Protein AF-A0A1F0MQJ5-F1 (afdb_monomer)

Mean predicted aligned error: 7.56 Å

Structure (mmCIF, N/CA/C/O backbone):
data_AF-A0A1F0MQJ5-F1
#
_entry.id   AF-A0A1F0MQJ5-F1
#
loop_
_atom_site.group_PDB
_atom_site.id
_atom_site.type_symbol
_atom_site.label_atom_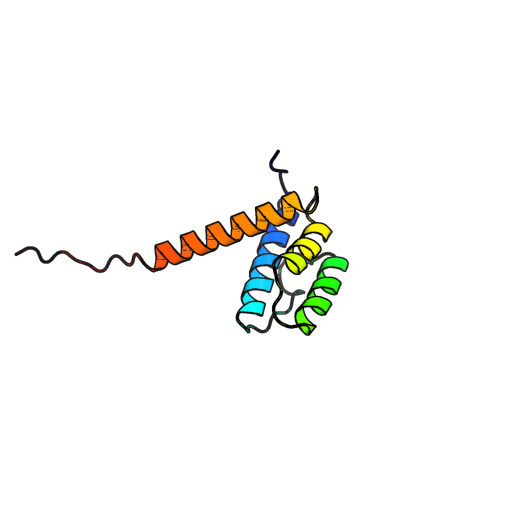id
_atom_site.label_alt_id
_atom_site.label_comp_id
_atom_site.label_asym_id
_atom_site.label_entity_id
_atom_site.label_seq_id
_atom_site.pdbx_PDB_ins_code
_atom_site.Cartn_x
_atom_site.Cartn_y
_atom_site.Cartn_z
_atom_site.occupancy
_atom_site.B_iso_or_equiv
_atom_site.auth_seq_id
_atom_site.auth_comp_id
_atom_site.auth_asym_id
_atom_site.auth_atom_id
_atom_site.pdbx_PDB_model_num
ATOM 1 N N . MET A 1 1 ? 19.219 4.192 -2.213 1.00 39.84 1 MET A N 1
ATOM 2 C CA . MET A 1 1 ? 18.661 4.361 -3.567 1.00 39.84 1 MET A CA 1
ATOM 3 C C . MET A 1 1 ? 17.149 4.326 -3.433 1.00 39.84 1 MET A C 1
ATOM 5 O O . MET A 1 1 ? 16.637 3.303 -2.996 1.00 39.84 1 MET A O 1
ATOM 9 N N . LEU A 1 2 ? 16.463 5.441 -3.694 1.00 52.19 2 LEU A N 1
ATOM 10 C CA . LEU A 1 2 ? 15.026 5.409 -3.984 1.00 52.19 2 LEU A CA 1
ATOM 11 C C . LEU A 1 2 ? 14.899 4.677 -5.324 1.00 52.19 2 LEU A C 1
ATOM 13 O O . LEU A 1 2 ? 15.553 5.082 -6.285 1.00 52.19 2 LEU A O 1
ATOM 17 N N . MET A 1 3 ? 14.189 3.552 -5.378 1.00 64.25 3 MET A N 1
ATOM 18 C CA . MET A 1 3 ? 13.932 2.911 -6.668 1.00 64.25 3 MET A CA 1
ATOM 19 C C . MET A 1 3 ? 12.956 3.782 -7.440 1.00 64.25 3 MET A C 1
ATOM 21 O O . MET A 1 3 ? 11.919 4.167 -6.904 1.00 64.25 3 MET A O 1
ATOM 25 N N . ALA A 1 4 ? 13.300 4.091 -8.686 1.00 80.06 4 ALA A N 1
ATOM 26 C CA . ALA A 1 4 ? 12.366 4.730 -9.591 1.00 80.06 4 ALA A CA 1
ATOM 27 C C . ALA A 1 4 ? 11.268 3.713 -9.925 1.00 80.06 4 ALA A C 1
ATOM 29 O O . ALA A 1 4 ? 11.544 2.685 -10.547 1.00 80.06 4 ALA A O 1
ATOM 30 N N . LEU A 1 5 ? 10.048 3.979 -9.463 1.00 87.50 5 LEU A N 1
ATOM 31 C CA . LEU A 1 5 ? 8.877 3.231 -9.895 1.00 87.50 5 LEU A CA 1
ATOM 32 C C . LEU A 1 5 ? 8.549 3.602 -11.337 1.00 87.50 5 LEU A C 1
ATOM 34 O O . LEU A 1 5 ? 8.769 4.731 -11.778 1.00 87.50 5 LEU A O 1
ATOM 38 N N . THR A 1 6 ? 8.007 2.644 -12.076 1.00 92.69 6 THR A N 1
ATOM 39 C CA . THR A 1 6 ? 7.322 2.963 -13.330 1.00 92.69 6 THR A CA 1
ATOM 40 C C . THR A 1 6 ? 6.029 3.724 -13.035 1.00 92.69 6 THR A C 1
ATOM 42 O O . THR A 1 6 ? 5.462 3.601 -11.948 1.00 92.69 6 THR A O 1
ATOM 45 N N . PHE A 1 7 ? 5.518 4.454 -14.029 1.00 90.81 7 PHE A N 1
ATOM 46 C CA . PHE A 1 7 ? 4.222 5.133 -13.929 1.00 90.81 7 PHE A CA 1
ATOM 47 C C . PHE A 1 7 ? 3.091 4.180 -13.504 1.00 90.81 7 PHE A C 1
ATOM 49 O O . PHE A 1 7 ? 2.257 4.530 -12.672 1.00 90.81 7 PHE A O 1
ATOM 56 N N . GLU A 1 8 ? 3.080 2.960 -14.051 1.00 93.88 8 GLU A N 1
ATOM 57 C CA . GLU A 1 8 ? 2.097 1.932 -13.704 1.00 93.88 8 GLU A CA 1
ATOM 58 C C . GLU A 1 8 ? 2.199 1.539 -12.225 1.00 93.88 8 GLU A C 1
ATOM 60 O O . GLU A 1 8 ? 1.193 1.527 -11.521 1.00 93.88 8 GLU A O 1
ATOM 65 N N . GLN A 1 9 ? 3.413 1.296 -11.723 1.00 94.31 9 GLN A N 1
ATOM 66 C CA . GLN A 1 9 ? 3.645 0.929 -10.322 1.00 94.31 9 GLN A CA 1
ATOM 67 C C . GLN A 1 9 ? 3.279 2.050 -9.350 1.00 94.31 9 GLN A C 1
ATOM 69 O O . GLN A 1 9 ? 2.675 1.781 -8.316 1.00 94.31 9 GLN A O 1
ATOM 74 N N . GLU A 1 10 ? 3.620 3.297 -9.674 1.00 92.62 10 GLU A N 1
ATOM 75 C CA . GLU A 1 10 ? 3.250 4.458 -8.863 1.00 92.62 10 GLU A CA 1
ATOM 76 C C . GLU A 1 10 ? 1.728 4.647 -8.831 1.00 92.62 10 GLU A C 1
ATOM 78 O O . GLU A 1 10 ? 1.138 4.791 -7.760 1.00 92.62 10 GLU A O 1
ATOM 83 N N . THR A 1 11 ? 1.071 4.552 -9.990 1.00 94.00 11 THR A N 1
ATOM 84 C CA . THR A 1 11 ? -0.388 4.679 -10.090 1.00 94.00 11 THR A CA 1
ATOM 85 C C . THR A 1 11 ? -1.099 3.564 -9.322 1.00 94.00 11 THR A C 1
ATOM 87 O O . THR A 1 11 ? -2.060 3.829 -8.599 1.00 94.00 11 THR A O 1
ATOM 90 N N . LEU A 1 12 ? -0.624 2.318 -9.431 1.00 96.06 12 LEU A N 1
ATOM 91 C CA . LEU A 1 12 ? -1.160 1.194 -8.664 1.00 96.06 12 LEU A CA 1
ATOM 92 C C . LEU A 1 12 ? -0.914 1.359 -7.158 1.00 96.06 12 LEU A C 1
ATOM 94 O O . LEU A 1 12 ? -1.811 1.057 -6.373 1.00 96.06 12 LEU A O 1
ATOM 98 N N . ALA A 1 13 ? 0.244 1.879 -6.741 1.00 95.50 13 ALA A N 1
ATOM 99 C CA . ALA A 1 13 ? 0.537 2.133 -5.330 1.00 95.50 13 ALA A CA 1
ATOM 100 C C . ALA A 1 13 ? -0.412 3.188 -4.742 1.00 95.50 13 ALA A C 1
ATOM 102 O O . ALA A 1 13 ? -1.034 2.939 -3.712 1.00 95.50 13 ALA A O 1
ATOM 103 N N . LEU A 1 14 ? -0.596 4.321 -5.427 1.00 94.69 14 LEU A N 1
ATOM 104 C CA . LEU A 1 14 ? -1.539 5.365 -5.011 1.00 94.69 14 LEU A CA 1
ATOM 105 C C . LEU A 1 14 ? -2.980 4.848 -4.973 1.00 94.69 14 LEU A C 1
ATOM 107 O O . LEU A 1 14 ? -3.700 5.086 -4.005 1.00 94.69 14 LEU A O 1
ATOM 111 N N . LYS A 1 15 ? -3.391 4.091 -5.999 1.00 95.88 15 LYS A N 1
ATOM 112 C CA . LYS A 1 15 ? -4.710 3.453 -6.043 1.00 95.88 15 LYS A CA 1
ATOM 113 C C . LYS A 1 15 ? -4.907 2.530 -4.843 1.00 95.88 15 LYS A C 1
ATOM 115 O O . LYS A 1 15 ? -5.956 2.596 -4.210 1.00 95.88 15 LYS A O 1
ATOM 120 N N . LEU A 1 16 ? -3.924 1.687 -4.522 1.00 96.69 16 LEU A N 1
ATOM 121 C CA . LEU A 1 16 ? -4.005 0.751 -3.402 1.00 96.69 16 LEU A CA 1
ATOM 122 C C . LEU A 1 16 ? -4.102 1.494 -2.066 1.00 96.69 16 LEU A C 1
ATOM 124 O O . LEU A 1 16 ? -4.996 1.202 -1.279 1.00 96.69 16 LEU A O 1
ATOM 128 N N . LEU A 1 17 ? -3.234 2.480 -1.833 1.00 96.25 17 LEU A N 1
ATOM 129 C CA . LEU A 1 17 ? -3.213 3.254 -0.589 1.00 96.25 17 LEU A CA 1
ATOM 130 C C . LEU A 1 17 ? -4.517 4.037 -0.387 1.00 96.25 17 LEU A C 1
ATOM 132 O O . LEU A 1 17 ? -5.089 4.003 0.701 1.00 96.25 17 LEU A O 1
ATOM 136 N N . GLY A 1 18 ? -5.050 4.650 -1.447 1.00 94.69 18 GLY A N 1
ATOM 137 C CA . GLY A 1 18 ? -6.360 5.302 -1.417 1.00 94.69 18 GLY A CA 1
ATOM 138 C C . GLY A 1 18 ? -7.518 4.324 -1.183 1.00 94.69 18 GLY A C 1
ATOM 139 O O . GLY A 1 18 ? -8.404 4.603 -0.382 1.00 94.69 18 GLY A O 1
ATOM 140 N N . THR A 1 19 ? -7.484 3.152 -1.826 1.00 95.25 19 THR A N 1
ATOM 141 C CA . THR A 1 19 ? -8.482 2.075 -1.656 1.00 95.25 19 THR A CA 1
ATOM 142 C C . THR A 1 19 ? -8.522 1.597 -0.205 1.00 95.25 19 THR A C 1
ATOM 144 O O . THR A 1 19 ? -9.595 1.510 0.388 1.00 95.25 19 THR A O 1
ATOM 147 N N . VAL A 1 20 ? -7.356 1.326 0.387 1.00 95.50 20 VAL A N 1
ATOM 148 C CA . VAL A 1 20 ? -7.246 0.895 1.786 1.00 95.50 20 VAL A CA 1
ATOM 149 C C . VAL A 1 20 ? -7.684 2.004 2.739 1.00 95.50 20 VAL A C 1
ATOM 151 O O . VAL A 1 20 ? -8.399 1.732 3.699 1.00 95.50 20 VAL A O 1
ATOM 154 N N . HIS A 1 21 ? -7.312 3.256 2.465 1.00 94.81 21 HIS A N 1
ATOM 155 C CA . HIS A 1 21 ? -7.741 4.397 3.269 1.00 94.81 21 HIS A CA 1
ATOM 156 C C . HIS A 1 21 ? -9.271 4.545 3.291 1.00 94.81 21 HIS A C 1
ATOM 158 O O . HIS A 1 21 ? -9.858 4.645 4.366 1.00 94.81 21 HIS A O 1
ATOM 164 N N . ALA A 1 22 ? -9.922 4.495 2.125 1.00 93.44 22 ALA A N 1
ATOM 165 C CA . ALA A 1 22 ? -11.379 4.552 2.013 1.00 93.44 22 ALA A CA 1
ATOM 166 C C . ALA A 1 22 ? -12.053 3.377 2.743 1.00 93.44 22 ALA A C 1
ATOM 168 O O . ALA A 1 22 ? -12.979 3.581 3.529 1.00 93.44 22 ALA A O 1
ATOM 169 N N . LEU A 1 23 ? -11.539 2.154 2.555 1.00 93.88 23 LEU A N 1
ATOM 170 C CA . LEU A 1 23 ? -12.042 0.962 3.241 1.00 93.88 23 LEU A CA 1
ATOM 171 C C . LEU A 1 23 ? -11.945 1.105 4.768 1.00 93.88 23 LEU A C 1
ATOM 173 O O . LEU A 1 23 ? -12.921 0.862 5.476 1.00 93.88 23 LEU A O 1
ATOM 177 N N . ASN A 1 24 ? -10.792 1.545 5.279 1.00 94.00 24 ASN A N 1
ATOM 178 C CA . ASN A 1 24 ? -10.570 1.750 6.712 1.00 94.00 24 ASN A CA 1
ATOM 179 C C . ASN A 1 24 ? -11.478 2.847 7.300 1.00 94.00 24 ASN A C 1
ATOM 181 O O . ASN A 1 24 ? -11.786 2.801 8.490 1.00 94.00 24 ASN A O 1
ATOM 185 N N . ASN A 1 25 ? -11.959 3.782 6.475 1.00 92.69 25 ASN A N 1
ATOM 186 C CA . ASN A 1 25 ? -12.944 4.799 6.854 1.00 92.69 25 ASN A CA 1
ATOM 187 C C . ASN A 1 25 ? -14.408 4.329 6.704 1.00 92.69 25 ASN A C 1
ATOM 189 O O . ASN A 1 25 ? -15.333 5.118 6.896 1.00 92.69 25 ASN A O 1
ATOM 193 N N . GLY A 1 26 ? -14.639 3.049 6.391 1.00 91.94 26 GLY A N 1
ATOM 194 C CA . GLY A 1 26 ? -15.970 2.444 6.295 1.00 91.94 26 GLY A CA 1
ATOM 195 C C . GLY A 1 26 ? -16.639 2.580 4.926 1.00 91.94 26 GLY A C 1
ATOM 196 O O . GLY A 1 26 ? -17.828 2.279 4.796 1.00 91.94 26 GLY A O 1
ATOM 197 N N . GLU A 1 27 ? -15.911 3.022 3.900 1.00 92.56 27 GLU A N 1
ATOM 198 C CA . GLU A 1 27 ? -16.445 3.087 2.543 1.00 92.56 27 GLU A CA 1
ATOM 199 C C . GLU A 1 27 ? -16.497 1.699 1.897 1.00 92.56 27 GLU A C 1
ATOM 201 O O . GLU A 1 27 ? -15.635 0.841 2.099 1.00 92.56 27 GLU A O 1
ATOM 206 N N . LYS A 1 28 ? -17.518 1.473 1.063 1.00 89.44 28 LYS A N 1
ATOM 207 C CA . LYS A 1 28 ? -17.607 0.256 0.255 1.00 89.44 28 LYS A CA 1
ATOM 208 C C . LYS A 1 28 ? -16.719 0.408 -0.976 1.00 89.44 28 LYS A C 1
ATOM 210 O O . LYS A 1 28 ? -17.051 1.174 -1.878 1.00 89.44 28 LYS A O 1
ATOM 215 N N . VAL A 1 29 ? -15.644 -0.371 -1.036 1.00 90.75 29 VAL A N 1
ATOM 216 C CA . VAL A 1 29 ? -14.661 -0.303 -2.123 1.00 90.75 29 VAL A CA 1
ATOM 217 C C . VAL A 1 29 ? -14.700 -1.570 -2.982 1.00 90.75 29 VAL A C 1
ATOM 219 O O . VAL A 1 29 ? -14.743 -2.680 -2.459 1.00 90.75 29 VAL A O 1
ATOM 222 N N . ASP A 1 30 ? -14.672 -1.408 -4.307 1.00 90.81 30 ASP A N 1
ATOM 223 C CA . ASP A 1 30 ? -14.404 -2.490 -5.265 1.00 90.81 30 ASP A CA 1
ATOM 224 C C . ASP A 1 30 ? -13.011 -2.278 -5.870 1.00 90.81 30 ASP A C 1
ATOM 226 O O . ASP A 1 30 ? -12.806 -1.388 -6.699 1.00 90.81 30 ASP A O 1
ATOM 230 N N . ILE A 1 31 ? -12.051 -3.107 -5.454 1.00 91.06 31 ILE A N 1
ATOM 231 C CA . ILE A 1 31 ? -10.644 -3.019 -5.871 1.00 91.06 31 ILE A CA 1
ATOM 232 C C . ILE A 1 31 ? -10.444 -3.198 -7.390 1.00 91.06 31 IL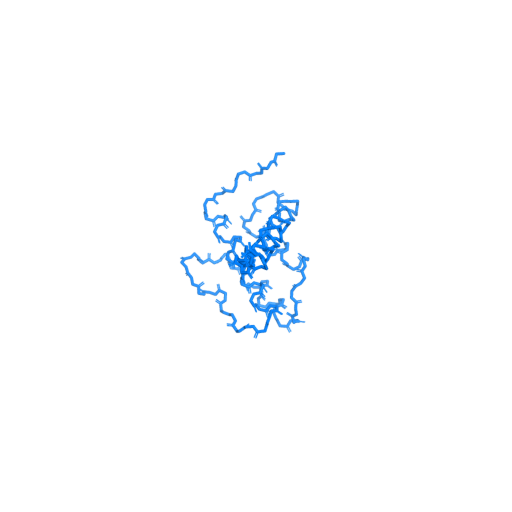E A C 1
ATOM 234 O O . ILE A 1 31 ? -9.431 -2.761 -7.952 1.00 91.06 31 ILE A O 1
ATOM 238 N N . ASN A 1 32 ? -11.419 -3.797 -8.081 1.00 91.50 32 ASN A N 1
ATOM 239 C CA . ASN A 1 32 ? -11.361 -4.027 -9.524 1.00 91.50 32 ASN A CA 1
ATOM 240 C C . ASN A 1 32 ? -11.754 -2.790 -10.345 1.00 91.50 32 ASN A C 1
ATOM 242 O O . ASN A 1 32 ? -11.505 -2.765 -11.548 1.00 91.50 32 ASN A O 1
ATOM 246 N N . GLN A 1 33 ? -12.334 -1.759 -9.724 1.00 87.62 33 GLN A N 1
ATOM 247 C CA . GLN A 1 33 ? -12.661 -0.506 -10.409 1.00 87.62 33 GLN A CA 1
ATOM 248 C C . GLN A 1 33 ? -11.398 0.303 -10.737 1.00 87.62 33 GLN A C 1
ATOM 250 O O . GLN A 1 33 ? -10.389 0.227 -10.036 1.00 87.62 33 GLN A O 1
ATOM 255 N N . GLY A 1 34 ? -11.461 1.125 -11.787 1.00 83.38 34 GLY A N 1
ATOM 256 C CA . GLY A 1 34 ? -10.387 2.040 -12.196 1.00 83.38 34 GLY A CA 1
ATOM 257 C C . GLY A 1 34 ? -9.629 1.611 -13.457 1.00 83.38 34 GLY A C 1
ATOM 258 O O . GLY A 1 34 ? -9.879 0.555 -14.026 1.00 83.38 34 GLY A O 1
ATOM 259 N N . LEU A 1 35 ? -8.714 2.475 -13.914 1.00 83.25 35 LEU A N 1
ATOM 260 C CA . LEU A 1 35 ? -8.043 2.336 -15.217 1.00 83.25 35 LEU A CA 1
ATOM 261 C C . LEU A 1 35 ? -7.024 1.195 -15.273 1.00 83.25 35 LEU A C 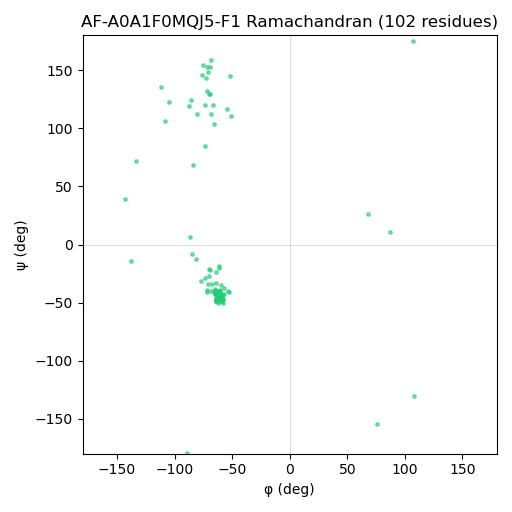1
ATOM 263 O O . LEU A 1 35 ? -6.922 0.520 -16.293 1.00 83.25 35 LEU A O 1
ATOM 267 N N . LEU A 1 36 ? -6.260 1.003 -14.196 1.00 93.06 36 LEU A N 1
ATOM 268 C CA . LEU A 1 36 ? -5.231 -0.029 -14.129 1.00 93.06 36 LEU A CA 1
ATOM 269 C C . LEU A 1 36 ? -5.714 -1.194 -13.253 1.00 93.06 36 LEU A C 1
ATOM 271 O O . LEU A 1 36 ? -6.079 -0.966 -12.086 1.00 93.06 36 LEU A O 1
ATOM 275 N N . PRO A 1 37 ? -5.746 -2.425 -13.796 1.00 95.00 37 PRO A N 1
ATOM 276 C CA . PRO A 1 37 ? -6.056 -3.609 -13.016 1.00 95.00 37 PRO A CA 1
ATOM 277 C C . PRO A 1 37 ? -4.880 -3.952 -12.102 1.00 95.00 37 PRO A C 1
ATOM 279 O O . PRO A 1 37 ? -3.718 -3.817 -12.480 1.00 95.00 37 PRO A O 1
ATOM 282 N N . PHE A 1 38 ? -5.183 -4.429 -10.899 1.00 97.19 38 PHE A N 1
ATOM 283 C CA . PHE A 1 38 ? -4.153 -4.960 -10.017 1.00 97.19 38 PHE A CA 1
ATOM 284 C C . PHE A 1 38 ? -3.689 -6.349 -10.475 1.00 97.19 38 PHE A C 1
ATOM 286 O O . PHE A 1 38 ? -4.475 -7.097 -11.071 1.00 97.19 38 PHE A O 1
ATOM 293 N N . PRO A 1 39 ? -2.449 -6.747 -10.139 1.00 96.31 39 PRO A N 1
ATOM 294 C CA . PRO A 1 39 ? -2.058 -8.146 -10.187 1.00 96.31 39 PRO A CA 1
ATOM 295 C C . PRO A 1 39 ? -3.050 -9.022 -9.418 1.00 96.31 39 PRO A C 1
ATOM 297 O O . PRO A 1 39 ? -3.569 -8.645 -8.365 1.00 96.31 39 PRO A O 1
ATOM 300 N N . ARG A 1 40 ? -3.271 -10.242 -9.918 1.00 96.88 40 ARG A N 1
ATOM 301 C CA . ARG A 1 40 ? -4.184 -11.210 -9.289 1.00 96.88 40 ARG A CA 1
ATOM 302 C C . ARG A 1 40 ? -3.854 -11.445 -7.814 1.00 96.88 40 ARG A C 1
ATOM 304 O O . ARG A 1 40 ? -4.764 -11.569 -7.004 1.00 96.88 40 ARG A O 1
ATOM 311 N N . GLU A 1 41 ? -2.569 -11.512 -7.481 1.00 97.19 41 GLU A N 1
ATOM 312 C CA . GLU A 1 41 ? -2.098 -11.722 -6.110 1.00 97.19 41 GLU A CA 1
ATOM 313 C C . GLU A 1 41 ? -2.518 -10.579 -5.177 1.00 97.19 41 GLU A C 1
ATOM 315 O O . GLU A 1 41 ? -3.038 -10.842 -4.098 1.00 97.19 41 GLU A O 1
ATOM 320 N N . THR A 1 42 ? -2.413 -9.323 -5.624 1.00 97.19 42 THR A N 1
ATOM 321 C CA . THR A 1 42 ? -2.876 -8.155 -4.860 1.00 97.19 42 THR A CA 1
ATOM 322 C C . THR A 1 42 ? -4.370 -8.238 -4.562 1.00 97.19 42 THR A C 1
ATOM 324 O O . THR A 1 42 ? -4.787 -7.972 -3.442 1.00 97.19 42 THR A O 1
ATOM 327 N N . VAL A 1 43 ? -5.182 -8.628 -5.553 1.00 97.19 43 VAL A N 1
ATOM 328 C CA . VAL A 1 43 ? -6.642 -8.746 -5.391 1.00 97.19 43 VAL A CA 1
ATOM 329 C C . VAL A 1 43 ? -6.997 -9.844 -4.387 1.00 97.19 43 VAL A C 1
ATOM 331 O O . VAL A 1 43 ? -7.903 -9.666 -3.576 1.00 97.19 43 VAL A O 1
ATOM 334 N N . VAL A 1 44 ? -6.281 -10.972 -4.417 1.00 96.94 44 VAL A N 1
ATOM 335 C CA . VAL A 1 44 ? -6.474 -12.066 -3.454 1.00 96.94 44 VAL A CA 1
ATOM 336 C C . VAL A 1 44 ? -6.156 -11.600 -2.033 1.00 96.94 44 VAL A C 1
ATOM 338 O O . VAL A 1 44 ? -6.999 -11.768 -1.155 1.00 96.94 44 VAL A O 1
ATOM 341 N N . LEU A 1 45 ? -4.993 -10.972 -1.827 1.00 96.81 45 LEU A N 1
ATOM 342 C CA . LEU A 1 45 ? -4.586 -10.447 -0.520 1.00 96.81 45 LEU A CA 1
ATOM 343 C C . LEU A 1 45 ? -5.556 -9.380 -0.007 1.00 96.81 45 LEU A C 1
ATOM 345 O O . LEU A 1 45 ? -5.947 -9.412 1.154 1.00 96.81 45 LEU A O 1
ATOM 349 N N . PHE A 1 46 ? -5.999 -8.469 -0.875 1.00 96.44 46 PHE A N 1
ATOM 350 C CA . PHE A 1 46 ? -6.963 -7.441 -0.498 1.00 96.44 46 PHE A CA 1
ATOM 351 C C . PHE A 1 46 ? -8.267 -8.046 0.015 1.00 96.44 46 PHE A C 1
ATOM 353 O O . PHE A 1 46 ? -8.735 -7.657 1.080 1.00 96.44 46 PHE A O 1
ATOM 360 N N . ASN A 1 47 ? -8.840 -9.014 -0.705 1.00 94.44 47 ASN A N 1
ATOM 361 C CA . ASN A 1 47 ? -10.079 -9.656 -0.269 1.00 94.44 47 ASN A CA 1
ATOM 362 C C . ASN A 1 47 ? -9.877 -10.362 1.081 1.00 94.44 47 ASN A C 1
ATOM 364 O O . ASN A 1 47 ? -10.659 -10.141 2.004 1.00 94.44 47 ASN A O 1
ATOM 368 N N . GLU A 1 48 ? -8.780 -11.114 1.231 1.00 94.81 48 GLU A N 1
ATOM 369 C CA . GLU A 1 48 ? -8.447 -11.802 2.483 1.00 94.81 48 GLU A CA 1
ATOM 370 C C . GLU A 1 48 ? -8.314 -10.837 3.670 1.00 94.81 48 GLU A C 1
ATOM 372 O O . GLU A 1 48 ? -8.798 -11.126 4.766 1.00 94.81 48 GLU A O 1
ATOM 377 N N . TYR A 1 49 ? -7.654 -9.695 3.474 1.00 94.69 49 TYR A N 1
ATOM 378 C CA . TYR A 1 49 ? -7.459 -8.709 4.533 1.00 94.69 49 TYR A CA 1
ATOM 379 C C . TYR A 1 49 ? -8.713 -7.880 4.805 1.00 94.69 49 TYR A C 1
ATOM 381 O O . TYR A 1 49 ? -8.970 -7.545 5.959 1.00 94.69 49 TYR A O 1
ATOM 389 N N . SER A 1 50 ? -9.544 -7.628 3.791 1.00 91.38 50 SER A N 1
ATOM 390 C CA . SER A 1 50 ? -10.785 -6.864 3.949 1.00 91.38 50 SER A CA 1
ATOM 391 C C . SER A 1 50 ? -11.819 -7.611 4.790 1.00 91.38 50 SER A C 1
ATOM 393 O O . SER A 1 50 ? -12.512 -6.999 5.602 1.00 91.38 50 SER A O 1
ATOM 395 N N . ASP A 1 51 ? -11.856 -8.942 4.684 1.00 87.25 51 ASP A N 1
ATOM 396 C CA . ASP A 1 51 ? -12.747 -9.790 5.479 1.00 87.25 51 ASP A CA 1
ATOM 397 C C . ASP A 1 51 ? -12.359 -9.819 6.969 1.00 87.25 51 ASP A C 1
ATOM 399 O O . ASP A 1 51 ? -13.193 -10.107 7.831 1.00 87.25 51 ASP A O 1
ATOM 403 N N . LYS A 1 52 ? -11.097 -9.502 7.293 1.00 85.38 52 LYS A N 1
ATOM 404 C CA . LYS A 1 52 ? -10.576 -9.442 8.670 1.00 85.38 52 LYS A CA 1
ATOM 405 C C . LYS A 1 52 ? -10.836 -8.088 9.347 1.00 85.38 52 LYS A C 1
ATOM 407 O O . LYS A 1 52 ? -10.616 -7.973 10.553 1.00 85.38 52 LYS A O 1
ATOM 412 N N . GLY A 1 53 ? -11.333 -7.090 8.610 1.00 81.12 53 GLY A N 1
ATOM 413 C CA . GLY A 1 53 ? -11.637 -5.748 9.107 1.00 81.12 53 GLY A CA 1
ATOM 414 C C . GLY A 1 53 ? -10.644 -4.694 8.614 1.00 81.12 53 GLY A C 1
ATOM 415 O O . GLY A 1 53 ? -10.398 -4.566 7.418 1.00 81.12 53 GLY A O 1
ATOM 416 N N . THR A 1 54 ? -10.114 -3.889 9.535 1.00 84.31 54 THR A N 1
ATOM 417 C CA . THR A 1 54 ? -9.174 -2.805 9.213 1.00 84.31 54 THR A CA 1
ATOM 418 C C . THR A 1 54 ? -7.831 -3.367 8.754 1.00 84.31 54 THR A C 1
ATOM 420 O O . THR A 1 54 ?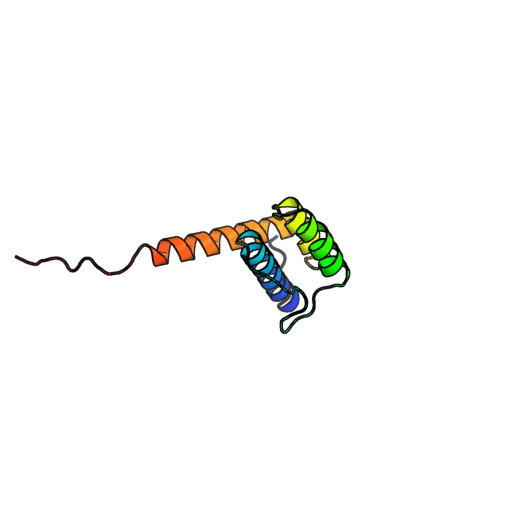 -7.234 -4.189 9.447 1.00 84.31 54 THR A O 1
ATOM 423 N N . MET A 1 55 ? -7.327 -2.881 7.618 1.00 92.19 55 MET A N 1
ATOM 424 C CA . MET A 1 55 ? -6.001 -3.251 7.120 1.00 92.19 55 MET A CA 1
ATOM 425 C C . MET A 1 55 ? -4.932 -2.363 7.751 1.00 92.19 55 MET A C 1
ATOM 427 O O . MET A 1 55 ? -4.999 -1.133 7.642 1.00 92.19 55 MET A O 1
ATOM 431 N N . GLY A 1 56 ? -3.947 -2.987 8.396 1.00 92.62 56 GLY A N 1
ATOM 432 C CA . GLY A 1 56 ? -2.789 -2.315 8.967 1.00 92.62 56 GLY A CA 1
ATOM 433 C C . GLY A 1 56 ? -1.632 -2.188 7.977 1.00 92.62 56 GLY A C 1
ATOM 434 O O . GLY A 1 56 ? -1.689 -2.624 6.826 1.00 92.62 56 GLY A O 1
ATOM 435 N N . THR A 1 57 ? -0.539 -1.585 8.444 1.00 94.88 57 THR A N 1
ATOM 436 C CA . THR A 1 57 ? 0.679 -1.374 7.649 1.00 94.88 57 THR A CA 1
ATOM 437 C C . THR A 1 57 ? 1.253 -2.688 7.109 1.00 94.88 57 THR A C 1
ATOM 439 O O . THR A 1 57 ? 1.694 -2.724 5.965 1.00 94.88 57 THR A O 1
ATOM 442 N N . SER A 1 58 ? 1.205 -3.778 7.885 1.00 94.94 58 SER A N 1
ATOM 443 C CA . SER A 1 58 ? 1.670 -5.112 7.476 1.00 94.94 58 SER A CA 1
ATOM 444 C C . SER A 1 58 ? 0.955 -5.628 6.229 1.00 94.94 58 SER A C 1
ATOM 446 O O . SER A 1 58 ? 1.600 -6.010 5.254 1.00 94.94 58 SER A O 1
ATOM 448 N N . GLU A 1 59 ? -0.374 -5.582 6.233 1.00 96.56 59 GLU A N 1
ATOM 449 C CA . GLU A 1 59 ? -1.228 -6.028 5.134 1.00 96.56 59 GLU A CA 1
ATOM 450 C C . GLU A 1 59 ? -0.979 -5.186 3.876 1.00 96.56 59 GLU A C 1
ATOM 452 O O . GLU A 1 59 ? -0.858 -5.709 2.765 1.00 96.56 59 GLU A O 1
ATOM 457 N N . VAL A 1 60 ? -0.833 -3.869 4.050 1.00 96.88 60 VAL A N 1
ATOM 458 C CA . VAL A 1 60 ? -0.533 -2.938 2.954 1.00 96.88 60 VAL A CA 1
ATOM 459 C C . VAL A 1 60 ? 0.847 -3.200 2.352 1.00 96.88 60 VAL A C 1
ATOM 461 O O . VAL A 1 60 ? 0.986 -3.214 1.127 1.00 96.88 60 VAL A O 1
ATOM 464 N N . VAL A 1 61 ? 1.865 -3.452 3.181 1.00 97.50 61 VAL A N 1
ATOM 465 C CA . VAL A 1 61 ? 3.219 -3.792 2.720 1.00 97.50 61 VAL A CA 1
ATOM 466 C C . VAL A 1 61 ? 3.205 -5.058 1.871 1.00 97.50 61 VAL A C 1
ATOM 468 O O . VAL A 1 61 ? 3.836 -5.096 0.812 1.00 97.50 61 VAL A O 1
ATOM 471 N N . GLU A 1 62 ? 2.488 -6.093 2.301 1.00 97.12 62 GLU A N 1
ATOM 472 C CA . GLU A 1 62 ? 2.396 -7.340 1.546 1.00 97.12 62 GLU A CA 1
ATOM 473 C C . GLU A 1 62 ? 1.718 -7.152 0.192 1.00 97.12 62 GLU A C 1
ATOM 475 O O . GLU A 1 62 ? 2.241 -7.624 -0.818 1.00 97.12 62 GLU A O 1
ATOM 480 N N . MET A 1 63 ? 0.630 -6.381 0.140 1.00 97.50 63 MET A N 1
ATOM 481 C CA . MET A 1 63 ? -0.027 -6.048 -1.122 1.00 97.50 63 MET A CA 1
ATOM 482 C C . MET A 1 63 ? 0.878 -5.228 -2.049 1.00 97.50 63 MET A C 1
ATOM 484 O O . MET A 1 63 ? 0.974 -5.546 -3.234 1.00 97.50 63 MET A O 1
ATOM 488 N N . LEU A 1 64 ? 1.592 -4.219 -1.541 1.00 97.19 64 LEU A N 1
ATOM 489 C CA . LEU A 1 64 ? 2.514 -3.407 -2.349 1.00 97.19 64 LEU A CA 1
ATOM 490 C C . LEU A 1 64 ? 3.638 -4.254 -2.957 1.00 97.19 64 LEU A C 1
ATOM 492 O O . LEU A 1 64 ? 3.975 -4.088 -4.129 1.00 97.19 64 LEU A O 1
ATOM 496 N N . LYS A 1 65 ? 4.187 -5.211 -2.202 1.00 96.50 65 LYS A N 1
ATOM 497 C CA . LYS A 1 65 ? 5.280 -6.087 -2.662 1.00 96.50 65 LYS A CA 1
ATOM 498 C C . LYS A 1 65 ? 4.924 -6.949 -3.877 1.00 96.50 65 LYS A C 1
ATOM 500 O O . LYS A 1 65 ? 5.835 -7.423 -4.549 1.00 96.50 65 LYS A O 1
ATOM 505 N N . THR A 1 66 ? 3.640 -7.134 -4.181 1.00 96.56 66 THR A N 1
ATOM 506 C CA . THR A 1 66 ? 3.196 -7.909 -5.354 1.00 96.56 66 THR A CA 1
ATOM 507 C C . THR A 1 66 ? 3.486 -7.213 -6.693 1.00 96.56 66 THR A C 1
ATOM 509 O O . THR A 1 66 ? 3.554 -7.880 -7.723 1.00 96.56 66 THR A O 1
ATOM 512 N N . PHE A 1 67 ? 3.689 -5.889 -6.704 1.00 94.38 67 PHE A N 1
ATOM 513 C CA . PHE A 1 67 ? 4.014 -5.127 -7.922 1.00 94.38 67 PHE A CA 1
ATOM 514 C C . PHE A 1 67 ? 5.109 -4.066 -7.746 1.00 94.38 67 PHE A C 1
ATOM 516 O O . PHE A 1 67 ? 5.649 -3.580 -8.743 1.00 94.38 67 PHE A O 1
ATOM 523 N N . VAL A 1 68 ? 5.471 -3.712 -6.510 1.00 92.94 68 VAL A N 1
ATOM 524 C CA . VAL A 1 68 ? 6.554 -2.771 -6.207 1.00 92.94 68 VAL A CA 1
ATOM 525 C C . VAL A 1 68 ? 7.892 -3.518 -6.114 1.00 92.94 68 VAL A C 1
ATOM 527 O O . VAL A 1 68 ? 8.065 -4.382 -5.249 1.00 92.94 68 VAL A O 1
ATOM 530 N N . PRO A 1 69 ? 8.880 -3.188 -6.965 1.00 89.62 69 PRO A N 1
ATOM 531 C CA . PRO A 1 69 ? 10.192 -3.810 -6.913 1.00 89.62 69 PRO A CA 1
ATOM 532 C C . PRO A 1 69 ? 10.959 -3.389 -5.653 1.00 89.62 69 PRO A C 1
ATOM 534 O O . PRO A 1 69 ? 10.750 -2.314 -5.099 1.00 89.62 69 PRO A O 1
ATOM 537 N N . GLY A 1 70 ? 11.863 -4.270 -5.216 1.00 85.88 70 GLY A N 1
ATOM 538 C CA . GLY A 1 70 ? 12.775 -4.106 -4.075 1.00 85.88 70 GLY A CA 1
ATOM 539 C C . GLY A 1 70 ? 12.133 -4.083 -2.684 1.00 85.88 70 GLY A C 1
ATOM 540 O O . GLY A 1 70 ? 12.736 -3.611 -1.718 1.00 85.88 70 GLY A O 1
ATOM 541 N N . GLY A 1 71 ? 10.971 -4.725 -2.576 1.00 88.06 71 GLY A N 1
ATOM 542 C CA . GLY A 1 71 ? 10.535 -5.388 -1.354 1.00 88.06 71 GLY A CA 1
ATOM 543 C C . GLY A 1 71 ? 10.033 -4.453 -0.258 1.00 88.06 71 GLY A C 1
ATOM 544 O O . GLY A 1 71 ? 9.550 -3.353 -0.508 1.00 88.06 71 GLY A O 1
ATOM 545 N N . GLU A 1 72 ? 10.139 -4.926 0.981 1.00 92.25 72 GLU A N 1
ATOM 546 C CA . GLU A 1 72 ? 9.523 -4.310 2.162 1.00 92.25 72 GLU A CA 1
ATOM 547 C C . GLU A 1 72 ? 9.942 -2.855 2.383 1.00 92.25 72 GLU A C 1
ATOM 549 O O . GLU A 1 72 ? 9.093 -1.999 2.604 1.00 92.25 72 GLU A O 1
ATOM 554 N N . LYS A 1 73 ? 11.231 -2.539 2.222 1.00 91.62 73 LYS A N 1
ATOM 555 C CA . LYS A 1 73 ? 11.725 -1.167 2.392 1.00 91.62 73 LYS A CA 1
ATOM 556 C C . LYS A 1 73 ? 11.072 -0.183 1.417 1.00 91.62 73 LYS A C 1
ATOM 558 O O . LYS A 1 73 ? 10.803 0.956 1.780 1.00 91.62 73 LYS A O 1
ATOM 563 N N . ALA A 1 74 ? 10.849 -0.598 0.172 1.00 91.19 74 ALA A N 1
ATOM 564 C CA . ALA A 1 74 ? 10.226 0.262 -0.828 1.00 91.19 74 ALA A CA 1
ATOM 565 C C . ALA A 1 74 ? 8.739 0.474 -0.541 1.00 91.19 74 ALA A C 1
ATOM 567 O O . ALA A 1 74 ? 8.259 1.599 -0.640 1.00 91.19 74 ALA A O 1
ATOM 568 N N . ALA A 1 75 ? 8.043 -0.587 -0.132 1.00 94.38 75 ALA A N 1
ATOM 569 C CA . ALA A 1 75 ? 6.653 -0.509 0.297 1.00 94.38 75 ALA A CA 1
ATOM 570 C C . ALA A 1 75 ? 6.483 0.425 1.507 1.00 94.38 75 ALA A C 1
ATOM 572 O O . ALA A 1 75 ? 5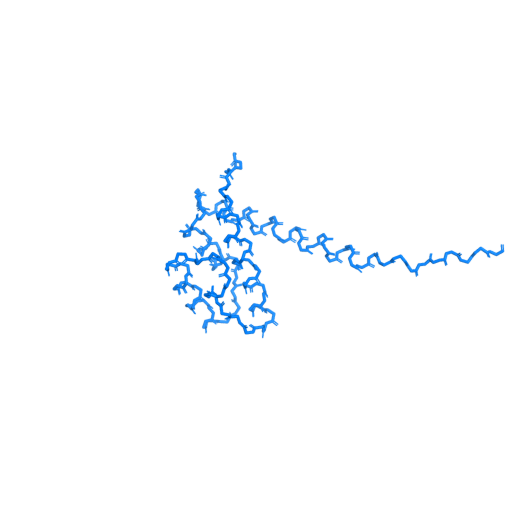.627 1.304 1.480 1.00 94.38 75 ALA A O 1
ATOM 573 N N . GLN A 1 76 ? 7.351 0.304 2.515 1.00 94.88 76 GLN A N 1
ATOM 574 C CA . GLN A 1 76 ? 7.315 1.159 3.701 1.00 94.88 76 GLN A CA 1
ATOM 575 C C . GLN A 1 76 ? 7.528 2.638 3.351 1.00 94.88 76 GLN A C 1
ATOM 577 O O . GLN A 1 76 ? 6.758 3.490 3.781 1.00 94.88 76 GLN A O 1
ATOM 582 N N . ASN A 1 77 ? 8.507 2.942 2.492 1.00 93.00 77 ASN A N 1
ATOM 583 C CA . ASN A 1 77 ? 8.740 4.313 2.031 1.00 93.00 77 ASN A CA 1
ATOM 584 C C . ASN A 1 77 ? 7.520 4.910 1.299 1.00 93.00 77 ASN A C 1
ATOM 586 O O . ASN A 1 77 ? 7.285 6.111 1.393 1.00 93.00 77 ASN A O 1
ATOM 590 N N . LEU A 1 78 ? 6.762 4.100 0.546 1.00 94.56 78 LEU A N 1
ATOM 591 C CA . LEU A 1 78 ? 5.542 4.557 -0.131 1.00 94.56 78 LEU A CA 1
ATOM 592 C C . LEU A 1 78 ? 4.427 4.881 0.862 1.00 94.56 78 LEU A C 1
ATOM 594 O O . LEU A 1 78 ? 3.729 5.875 0.682 1.00 94.56 78 LEU A O 1
ATOM 598 N N . ILE A 1 79 ? 4.286 4.067 1.909 1.00 95.56 79 ILE A N 1
ATOM 599 C CA . ILE A 1 79 ? 3.320 4.308 2.985 1.00 95.56 79 ILE A CA 1
ATOM 600 C C . ILE A 1 79 ? 3.672 5.607 3.716 1.00 95.56 79 ILE A C 1
ATOM 602 O O . ILE A 1 79 ? 2.819 6.479 3.844 1.00 95.56 79 ILE A O 1
ATOM 606 N N . GLU A 1 80 ? 4.938 5.792 4.096 1.00 94.31 80 GLU A N 1
ATOM 607 C CA . GLU A 1 80 ? 5.406 7.019 4.757 1.00 94.31 80 GLU A CA 1
ATOM 608 C C . GLU A 1 80 ? 5.198 8.265 3.882 1.00 94.31 80 GLU A C 1
ATOM 610 O O . GLU A 1 80 ? 4.751 9.308 4.363 1.00 94.31 80 GLU A O 1
ATOM 615 N N . ALA A 1 81 ? 5.485 8.164 2.579 1.00 92.94 81 ALA A N 1
ATOM 616 C CA . ALA A 1 81 ? 5.261 9.258 1.638 1.00 92.94 81 ALA A CA 1
ATOM 617 C C . ALA A 1 81 ? 3.769 9.610 1.514 1.00 92.94 81 ALA A C 1
ATOM 619 O O . ALA A 1 81 ? 3.414 10.790 1.489 1.00 92.94 81 ALA A O 1
ATOM 620 N N . TRP A 1 82 ? 2.896 8.601 1.476 1.00 94.31 82 TRP A N 1
ATOM 621 C CA . TRP A 1 82 ? 1.447 8.783 1.454 1.00 94.31 82 TRP A CA 1
ATOM 622 C C . TRP A 1 82 ? 0.925 9.433 2.736 1.00 94.31 82 TRP A C 1
ATOM 624 O O . TRP A 1 82 ? 0.195 10.418 2.666 1.00 94.31 82 TRP A O 1
ATOM 634 N N . GLU A 1 83 ? 1.332 8.944 3.907 1.00 93.00 83 GLU A N 1
ATOM 635 C CA . GLU A 1 83 ? 0.937 9.514 5.201 1.00 93.00 83 GLU A CA 1
ATOM 636 C C . GLU A 1 83 ? 1.405 10.967 5.353 1.00 93.00 83 GLU A C 1
ATOM 638 O O . GLU A 1 83 ? 0.654 11.827 5.827 1.00 93.00 83 GLU A O 1
ATOM 643 N N . SER A 1 84 ? 2.624 11.269 4.897 1.00 93.44 84 SER A N 1
ATOM 644 C CA . SER A 1 84 ? 3.156 12.632 4.875 1.00 93.44 84 SER A CA 1
ATOM 645 C C . SER A 1 84 ? 2.346 13.546 3.952 1.00 93.44 84 SER A C 1
ATOM 647 O O . SER A 1 84 ? 1.999 14.662 4.348 1.00 93.44 84 SER A O 1
ATOM 649 N N . ALA A 1 85 ? 1.981 13.068 2.758 1.00 90.00 85 ALA A N 1
ATOM 650 C CA . ALA A 1 85 ? 1.144 13.811 1.821 1.00 90.00 85 ALA A CA 1
ATOM 651 C C . ALA A 1 85 ? -0.262 14.070 2.388 1.00 90.00 85 ALA A C 1
ATOM 653 O O . ALA A 1 85 ? -0.722 15.211 2.373 1.00 90.00 85 ALA A O 1
ATOM 654 N N . GLN A 1 86 ? -0.910 13.050 2.962 1.00 89.75 86 GLN A N 1
ATOM 655 C CA . GLN A 1 86 ? -2.225 13.183 3.600 1.00 89.75 86 GLN A CA 1
ATOM 656 C C . GLN A 1 86 ? -2.189 14.181 4.765 1.00 89.75 86 GLN A C 1
ATOM 658 O O . GLN A 1 86 ? -3.078 15.023 4.888 1.00 89.75 86 GLN A O 1
ATOM 663 N N . SER A 1 87 ? -1.132 14.143 5.581 1.00 89.00 87 SER A N 1
ATOM 664 C CA . SER A 1 87 ? -0.944 15.088 6.688 1.00 89.00 87 SER A CA 1
ATOM 665 C C . SER A 1 87 ? -0.759 16.524 6.192 1.00 89.00 87 SER A C 1
ATOM 667 O O . SER A 1 87 ? -1.333 17.455 6.751 1.00 89.00 87 SER A O 1
ATOM 669 N N . ALA A 1 88 ? 0.017 16.726 5.124 1.00 87.56 88 ALA A N 1
ATOM 670 C CA . ALA A 1 88 ? 0.211 18.047 4.530 1.00 87.56 88 ALA A CA 1
ATOM 671 C C . ALA A 1 88 ? -1.090 18.616 3.937 1.00 87.56 88 ALA A C 1
ATOM 673 O O . ALA A 1 88 ? -1.357 19.807 4.089 1.00 87.56 88 ALA A O 1
ATOM 674 N N . ILE A 1 89 ? -1.909 17.772 3.300 1.00 83.06 89 ILE A N 1
ATOM 675 C CA . ILE A 1 89 ? -3.234 18.157 2.791 1.00 83.06 89 ILE A CA 1
ATOM 676 C C . ILE A 1 89 ? -4.145 18.569 3.952 1.00 83.06 89 ILE A C 1
ATOM 678 O O . ILE A 1 89 ? -4.709 19.659 3.919 1.00 83.06 89 ILE A O 1
ATOM 682 N N . HIS A 1 90 ? -4.209 17.758 5.011 1.00 76.62 90 HIS A N 1
ATOM 683 C CA . HIS A 1 90 ? -5.027 18.053 6.186 1.00 76.62 90 HIS A CA 1
ATOM 684 C C . HIS A 1 90 ? -4.651 19.389 6.844 1.00 76.62 90 HIS A C 1
ATOM 686 O O . HIS A 1 90 ? -5.516 20.228 7.084 1.00 76.62 90 HIS A O 1
ATOM 692 N N . ASN A 1 91 ? -3.353 19.636 7.049 1.00 72.44 91 ASN A N 1
ATOM 693 C CA . ASN A 1 91 ? -2.866 20.885 7.641 1.00 72.44 91 ASN A CA 1
ATOM 694 C C . ASN A 1 91 ? -3.177 22.115 6.770 1.00 72.44 91 ASN A C 1
ATOM 696 O O . ASN A 1 91 ? -3.420 23.200 7.295 1.00 72.44 91 ASN A O 1
ATOM 700 N N . ASN A 1 92 ? -3.179 21.969 5.441 1.00 70.62 92 ASN A N 1
ATOM 701 C CA . ASN A 1 92 ? -3.554 23.056 4.536 1.00 70.62 92 ASN A CA 1
ATOM 702 C C . ASN A 1 92 ? -5.060 23.359 4.584 1.00 70.62 92 ASN A C 1
ATOM 704 O O . ASN A 1 92 ? -5.439 24.525 4.481 1.00 70.62 92 ASN A O 1
ATOM 708 N N . ASP A 1 93 ? -5.909 22.349 4.789 1.00 63.06 93 ASP A N 1
ATOM 709 C CA . ASP A 1 93 ? -7.360 22.532 4.931 1.00 63.06 93 ASP A CA 1
ATOM 710 C C . ASP A 1 93 ? -7.750 23.230 6.250 1.00 63.06 93 ASP A C 1
AT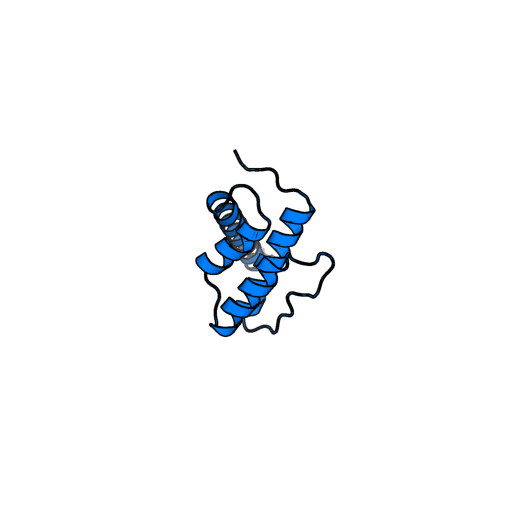OM 712 O O . ASP A 1 93 ? -8.772 23.926 6.311 1.00 63.06 93 ASP A O 1
ATOM 716 N N . GLU A 1 94 ? -6.931 23.098 7.301 1.00 60.34 94 GLU A N 1
ATOM 717 C CA . GLU A 1 94 ? -7.105 23.816 8.572 1.00 60.34 94 GLU A CA 1
ATOM 718 C C . GLU A 1 94 ? -6.734 25.307 8.471 1.00 60.34 94 GLU A C 1
ATOM 720 O O . GLU A 1 94 ? -7.334 26.152 9.145 1.00 60.34 94 GLU A O 1
ATOM 725 N N . ILE A 1 95 ? -5.809 25.670 7.575 1.00 55.59 95 ILE A N 1
ATOM 726 C CA . ILE A 1 95 ? -5.435 27.063 7.295 1.00 55.59 95 ILE A CA 1
ATOM 727 C C . ILE A 1 95 ? -6.421 27.654 6.274 1.00 55.59 95 ILE A C 1
ATOM 729 O O . ILE A 1 95 ? -6.088 27.971 5.134 1.00 55.59 95 ILE A O 1
ATOM 733 N N . LYS A 1 96 ? -7.677 27.859 6.680 1.00 51.03 96 LYS A N 1
ATOM 734 C CA . LYS A 1 96 ? -8.591 28.717 5.907 1.00 51.03 96 LYS A CA 1
ATOM 735 C C . LYS A 1 96 ? -8.179 30.191 6.066 1.00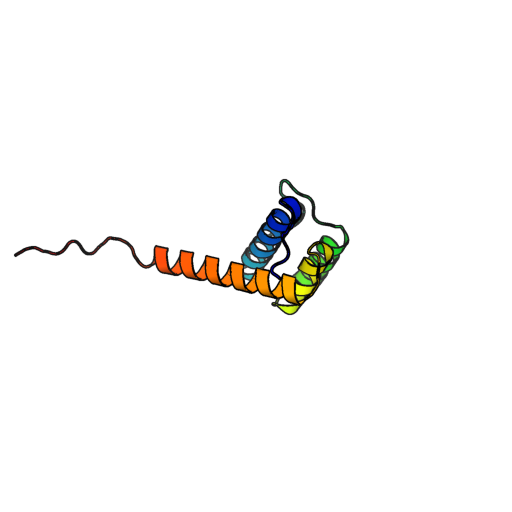 51.03 96 LYS A C 1
ATOM 737 O O . LYS A 1 96 ? -8.019 30.650 7.200 1.00 51.03 96 LYS A O 1
ATOM 742 N N . PRO A 1 97 ? -8.077 30.989 4.982 1.00 48.56 97 PRO A N 1
ATOM 743 C CA . PRO A 1 97 ? -7.857 32.430 5.068 1.00 48.56 97 PRO A CA 1
ATOM 744 C C . PRO A 1 97 ? -9.159 33.099 5.526 1.00 48.56 97 PRO A C 1
ATOM 746 O O . PRO A 1 97 ? -9.990 33.524 4.730 1.00 48.56 97 PRO A O 1
ATOM 749 N N . GLY A 1 98 ? -9.366 33.129 6.839 1.00 52.00 98 GLY A N 1
ATOM 750 C CA . GLY A 1 98 ? -10.586 33.620 7.477 1.00 52.00 98 GLY A CA 1
ATOM 751 C C . GLY A 1 98 ? -10.302 34.369 8.771 1.00 52.00 98 GLY A C 1
ATOM 752 O O . GLY A 1 98 ? -11.028 34.219 9.746 1.00 52.00 98 GLY A O 1
ATOM 753 N N . LYS A 1 99 ? -9.230 35.162 8.807 1.00 46.22 99 LYS A N 1
ATOM 754 C CA . LYS A 1 99 ? -9.050 36.197 9.827 1.00 46.22 99 LYS A CA 1
ATOM 755 C C . LYS A 1 99 ? -8.621 37.478 9.131 1.00 46.22 99 LYS A C 1
ATOM 757 O O . LYS A 1 99 ? -7.464 37.879 9.176 1.00 46.22 99 LYS A O 1
ATOM 762 N N . SER A 1 100 ? -9.574 38.082 8.426 1.00 47.66 100 SER A N 1
ATOM 763 C CA . SER A 1 100 ? -9.517 39.497 8.080 1.00 47.66 100 SER A CA 1
ATOM 764 C C . SER A 1 100 ? -9.254 40.272 9.367 1.00 47.66 100 SER A C 1
ATOM 766 O O . SER A 1 100 ? -10.074 40.279 10.286 1.00 47.66 100 SER A O 1
ATOM 768 N N . VAL A 1 101 ? -8.051 40.828 9.447 1.00 53.84 101 VAL A N 1
ATOM 769 C CA . VAL A 1 101 ? -7.632 41.784 10.462 1.00 53.84 101 VAL A CA 1
ATOM 770 C C . VAL A 1 101 ? -8.644 42.927 10.429 1.00 53.84 101 VAL A C 1
ATOM 772 O O . VAL A 1 101 ? -8.804 43.580 9.402 1.0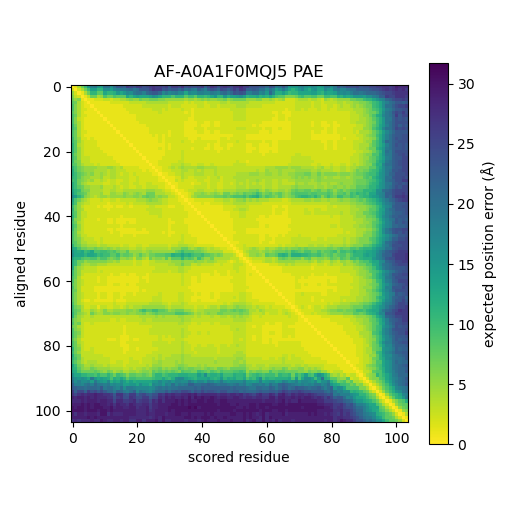0 53.84 101 VAL A O 1
ATOM 775 N N . SER A 1 102 ? -9.373 43.126 11.526 1.00 54.28 102 SER A N 1
ATOM 776 C CA . SER A 1 102 ? -10.068 44.387 11.762 1.00 54.28 102 SER A CA 1
ATOM 777 C C . SER A 1 102 ? -8.996 45.455 11.943 1.00 54.28 102 SER A C 1
ATOM 779 O O . SER A 1 102 ? -8.329 45.488 12.975 1.00 54.28 102 SER A O 1
ATOM 781 N N . GLU A 1 103 ? -8.791 46.271 10.915 1.00 46.59 103 GLU A N 1
ATOM 782 C CA . GLU A 1 103 ? -8.088 47.541 11.052 1.00 46.59 103 GLU A CA 1
ATOM 783 C C . GLU A 1 103 ? -9.036 48.520 11.758 1.00 46.59 103 GLU A C 1
ATOM 785 O O . GLU A 1 103 ? -10.168 48.734 11.315 1.00 46.59 103 GLU A O 1
ATOM 790 N N . SER A 1 104 ? -8.585 49.006 12.917 1.00 55.91 104 SER A N 1
ATOM 791 C CA . SER A 1 104 ? -9.226 50.042 13.735 1.00 55.91 104 SER A CA 1
ATOM 792 C C . SER A 1 104 ? -9.009 51.437 13.164 1.00 55.91 104 SER A C 1
ATOM 794 O O . SER A 1 104 ? -7.918 51.667 12.596 1.00 55.91 104 SER A O 1
#

Nearest PDB structures (foldseek):
  2r5z-assembly1_A  TM=3.798E-01  e=3.052E+00  Drosophila melanogaster

Secondary structure (DSSP, 8-state):
------HHHHHHHHHHHHHHHHHHTT----TT-SSSPPPHHHHHHHHHHHTTSS--HHHHHHHHHTTSTTHHHHHHHHHHHHHHHHHHHHHHHH--S-------

pLDDT: mean 86.43, std 14.87, range [39.84, 97.5]

Solvent-accessible surface area (backbone atoms only — not comparable to full-atom values): 6393 Å² total; per-residue (Å²): 131,85,77,84,67,52,71,66,46,50,53,50,49,53,51,49,56,52,48,52,51,42,39,62,72,71,46,91,74,66,85,78,60,72,94,70,76,70,57,70,67,31,54,52,51,48,53,61,42,53,78,74,48,74,72,51,71,69,58,51,32,59,40,38,44,70,71,42,77,80,37,65,69,47,29,50,53,51,52,52,51,49,54,51,51,54,50,54,52,51,56,52,68,71,64,63,97,77,73,82,76,82,80,129

Sequence (104 aa):
MLMALTFEQETLALKLLGTVHALNNGEKVDINQGLLPFPRETVVLFNEYSDKGTMGTSEVVEMLKTFVPGGEKAAQNLIEAWESAQSAIHNNDEIKPGKSVSES

Foldseek 3Di:
DQDDDDPLLLVLLVLLLVQLVCLLVVHDDDQCDDDHGADPVLNVLCVVQSVVPRD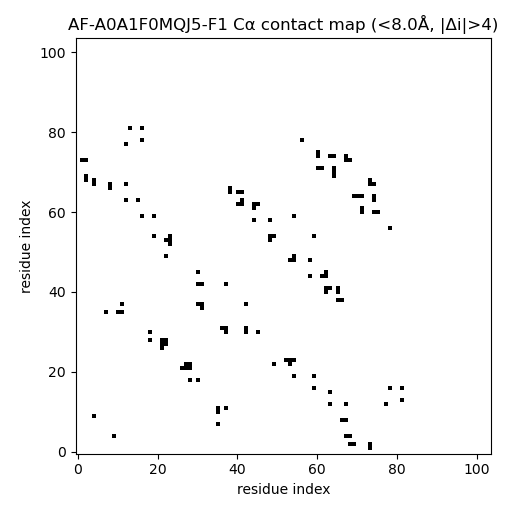DLVSQQVSSQVRPPDGNVNSVVSNVVVVVVVVVVVVVVVPDPPDDDPDD

Radius of gyration: 17.15 Å; Cα contacts (8 Å, |Δi|>4): 71; chains: 1; bounding box: 36×62×29 Å